Protein AF-M3A6H1-F1 (afdb_monomer_lite)

Structure (mmCIF, N/CA/C/O backbone):
data_AF-M3A6H1-F1
#
_entry.id   AF-M3A6H1-F1
#
loop_
_atom_site.group_PDB
_atom_site.id
_atom_site.type_symbol
_atom_site.label_atom_id
_atom_site.label_alt_id
_atom_site.label_comp_id
_atom_site.label_asym_id
_atom_site.label_entity_id
_atom_site.label_seq_id
_atom_site.pdbx_PDB_ins_code
_atom_site.Cartn_x
_atom_site.Cartn_y
_atom_site.Cartn_z
_atom_site.occupancy
_atom_site.B_iso_or_equiv
_atom_site.auth_seq_id
_atom_site.auth_comp_id
_atom_site.auth_asym_id
_atom_site.auth_atom_id
_atom_site.pdbx_PDB_model_num
ATOM 1 N N . SER A 1 1 ? -2.168 -13.359 -13.926 1.00 58.53 1 SER A N 1
ATOM 2 C CA . SER A 1 1 ? -1.511 -12.534 -12.896 1.00 58.53 1 SER A CA 1
ATOM 3 C C . SER A 1 1 ? -0.284 -11.881 -13.506 1.00 58.53 1 SER A C 1
ATOM 5 O O . SER A 1 1 ? 0.483 -12.561 -14.177 1.00 58.53 1 SER A O 1
ATOM 7 N N . GLY A 1 2 ? -0.130 -10.567 -13.337 1.00 68.12 2 GLY A N 1
ATOM 8 C CA . GLY A 1 2 ? 1.049 -9.817 -13.791 1.00 68.12 2 GLY A CA 1
ATOM 9 C C . GLY A 1 2 ? 1.856 -9.273 -12.610 1.00 68.12 2 GLY A C 1
ATOM 10 O O . GLY A 1 2 ? 1.302 -9.060 -11.529 1.00 68.12 2 GLY A O 1
ATOM 11 N N . ARG A 1 3 ? 3.160 -9.050 -12.802 1.00 75.25 3 ARG A N 1
ATOM 12 C CA . ARG A 1 3 ? 4.005 -8.285 -11.871 1.00 75.25 3 ARG A CA 1
ATOM 13 C C . ARG A 1 3 ? 4.382 -6.980 -12.556 1.00 75.25 3 ARG A C 1
ATOM 15 O O . ARG A 1 3 ? 4.940 -7.006 -13.647 1.00 75.25 3 ARG A O 1
ATOM 22 N N . LEU A 1 4 ? 4.055 -5.866 -11.917 1.00 75.06 4 LEU A N 1
ATOM 23 C CA . LEU A 1 4 ? 4.542 -4.546 -12.295 1.00 75.06 4 LEU A CA 1
ATOM 24 C C . LEU A 1 4 ? 5.541 -4.119 -11.227 1.00 75.06 4 LEU A C 1
ATOM 26 O O . LEU A 1 4 ? 5.192 -3.963 -10.059 1.00 75.06 4 LEU A O 1
ATOM 30 N N . GLU A 1 5 ? 6.797 -3.974 -11.625 1.00 75.25 5 GLU A N 1
ATOM 31 C CA . GLU A 1 5 ? 7.866 -3.613 -10.692 1.00 75.25 5 GLU A CA 1
ATOM 32 C C . GLU A 1 5 ? 7.815 -2.121 -10.362 1.00 75.25 5 GLU A C 1
ATOM 34 O O . GLU A 1 5 ? 7.960 -1.722 -9.210 1.00 75.25 5 GLU A O 1
ATOM 39 N N . TYR A 1 6 ? 7.533 -1.279 -11.356 1.00 73.69 6 TYR A N 1
ATOM 40 C CA . TYR A 1 6 ? 7.603 0.158 -11.161 1.00 73.69 6 TYR A CA 1
ATOM 41 C C . TYR A 1 6 ? 6.641 0.913 -12.067 1.00 73.69 6 TYR A C 1
ATOM 43 O O . TYR A 1 6 ? 6.637 0.732 -13.285 1.00 73.69 6 TYR A O 1
ATOM 51 N N . VAL A 1 7 ? 5.850 1.797 -11.463 1.00 72.50 7 VAL A N 1
ATOM 52 C CA . VAL A 1 7 ? 5.030 2.776 -12.179 1.00 72.50 7 VAL A CA 1
ATOM 53 C C . VAL A 1 7 ? 5.417 4.155 -11.649 1.00 72.50 7 VAL A C 1
ATOM 55 O O . VAL A 1 7 ? 4.957 4.514 -10.570 1.00 72.50 7 VAL A O 1
ATOM 58 N N . PRO A 1 8 ? 6.276 4.918 -12.356 1.00 60.56 8 PRO A N 1
ATOM 59 C CA . PRO A 1 8 ? 6.887 6.147 -11.834 1.00 60.56 8 PRO A CA 1
ATOM 60 C C . PRO A 1 8 ? 5.856 7.190 -11.410 1.00 60.56 8 PRO A C 1
ATOM 62 O O . PRO A 1 8 ? 5.946 7.773 -10.327 1.00 60.56 8 PRO A O 1
ATOM 65 N N . SER A 1 9 ? 4.869 7.411 -12.272 1.00 69.25 9 SER A N 1
ATOM 66 C CA . SER A 1 9 ? 3.702 8.219 -11.974 1.00 69.25 9 SER A CA 1
ATOM 67 C C . SER A 1 9 ? 2.563 7.907 -12.935 1.00 69.25 9 SER A C 1
ATOM 69 O O . SER A 1 9 ? 2.794 7.442 -14.053 1.00 69.25 9 SER A O 1
ATOM 71 N N . GLY A 1 10 ? 1.322 8.140 -12.508 1.00 70.06 10 GLY A N 1
ATOM 72 C CA . GLY A 1 10 ? 0.177 8.020 -13.407 1.00 70.06 10 GLY A CA 1
ATOM 73 C C . GLY A 1 10 ? -1.152 7.717 -12.732 1.00 70.06 10 GLY A C 1
ATOM 74 O O . GLY A 1 10 ? -1.261 7.603 -11.508 1.00 70.06 10 GLY A O 1
ATOM 75 N N . ARG A 1 11 ? -2.179 7.595 -13.576 1.00 72.31 11 ARG A N 1
ATOM 76 C CA . ARG A 1 11 ? -3.493 7.076 -13.205 1.00 72.31 11 ARG A CA 1
ATOM 77 C C . ARG A 1 11 ? -3.609 5.656 -13.739 1.00 72.31 11 ARG A C 1
ATOM 79 O O . ARG A 1 11 ? -3.448 5.439 -14.936 1.00 72.31 11 ARG A O 1
ATOM 86 N N . LEU A 1 12 ? -3.884 4.712 -12.851 1.00 72.31 12 LEU A N 1
ATOM 87 C CA . LEU A 1 12 ? -4.211 3.338 -13.210 1.00 72.31 12 LEU A CA 1
ATOM 88 C C . LEU A 1 12 ? -5.663 3.079 -12.811 1.00 72.31 12 LEU A C 1
ATOM 90 O O . LEU A 1 12 ? -6.009 3.146 -11.633 1.00 72.31 12 LEU A O 1
ATOM 94 N N . GLU A 1 13 ? -6.513 2.803 -13.797 1.00 70.88 13 GLU A N 1
ATOM 95 C CA . GLU A 1 13 ? -7.942 2.559 -13.558 1.00 70.88 13 GLU A CA 1
ATOM 96 C C . GLU A 1 13 ? -8.173 1.172 -12.941 1.00 70.88 13 GLU A C 1
ATOM 98 O O . GLU A 1 13 ? -8.891 1.025 -11.957 1.00 70.88 13 GLU A O 1
ATOM 103 N N . CYS A 1 14 ? -7.512 0.132 -13.453 1.00 67.88 14 CYS A N 1
ATOM 104 C CA . CYS A 1 14 ? -7.673 -1.213 -12.911 1.00 67.88 14 CYS A CA 1
ATOM 105 C C . CYS A 1 14 ? -6.404 -2.047 -13.072 1.00 67.88 14 CYS A C 1
ATOM 107 O O . CYS A 1 14 ? -5.836 -2.132 -14.161 1.00 67.88 14 CYS A O 1
ATOM 109 N N . VAL A 1 15 ? -5.989 -2.709 -11.991 1.00 69.19 15 VAL A N 1
ATOM 110 C CA . VAL A 1 15 ? 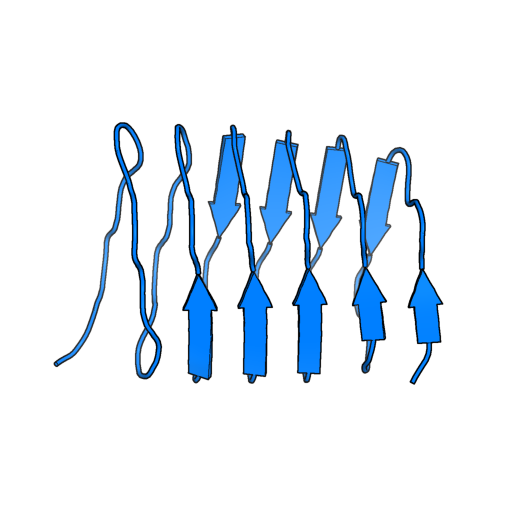-4.951 -3.748 -12.019 1.00 69.19 15 VAL A CA 1
ATOM 111 C C . VAL A 1 15 ? -5.616 -5.082 -11.655 1.00 69.19 15 VAL A C 1
ATOM 113 O O . VAL A 1 15 ? -5.732 -5.401 -10.471 1.00 69.19 15 VAL A O 1
ATOM 116 N N . PRO A 1 16 ? -6.090 -5.868 -12.645 1.00 59.53 16 PRO A N 1
ATOM 117 C CA . PRO A 1 16 ? -7.085 -6.925 -12.426 1.00 59.53 16 PRO A CA 1
ATOM 118 C C . PRO A 1 16 ? -6.575 -8.175 -11.695 1.00 59.53 16 PRO A C 1
ATOM 120 O O . PRO A 1 16 ? -7.371 -9.033 -11.338 1.00 59.53 16 PRO A O 1
ATOM 123 N N . SER A 1 17 ? -5.270 -8.314 -11.462 1.00 68.56 17 SER A N 1
ATOM 124 C CA . SER A 1 17 ? -4.686 -9.171 -10.418 1.00 68.56 17 SER A CA 1
ATOM 125 C C . SER A 1 17 ? -3.165 -9.160 -10.527 1.00 68.56 17 SER A C 1
ATOM 127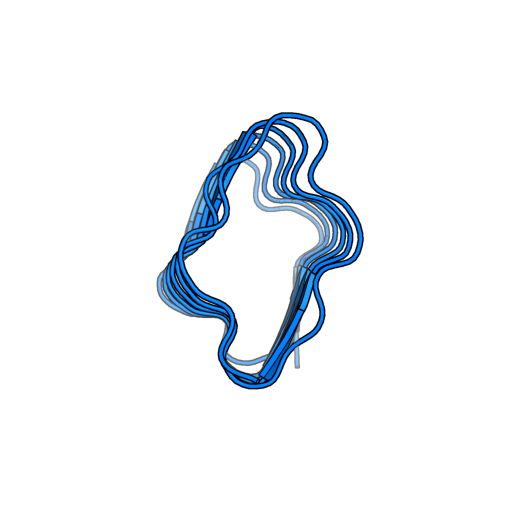 O O . SER A 1 17 ? -2.609 -9.444 -11.596 1.00 68.56 17 SER A O 1
ATOM 129 N N . GLY A 1 18 ? -2.457 -8.866 -9.436 1.00 69.50 18 GLY A N 1
ATOM 130 C CA . GLY A 1 18 ? -1.002 -8.782 -9.523 1.00 69.50 18 GLY A CA 1
ATOM 131 C C . GLY A 1 18 ? -0.274 -8.285 -8.287 1.00 69.50 18 GLY A C 1
ATOM 132 O O . GLY A 1 18 ? -0.872 -7.959 -7.260 1.00 69.50 18 GLY A O 1
ATOM 133 N N . ARG A 1 19 ? 1.053 -8.247 -8.416 1.00 71.12 19 ARG A N 1
ATOM 134 C CA . ARG A 1 19 ? 1.956 -7.604 -7.459 1.00 71.12 19 ARG A CA 1
ATOM 135 C C . ARG A 1 19 ? 2.454 -6.304 -8.073 1.00 71.12 19 ARG A C 1
ATOM 137 O O . ARG A 1 19 ? 2.942 -6.316 -9.204 1.00 71.12 19 ARG A O 1
ATOM 144 N N . LEU A 1 20 ? 2.310 -5.221 -7.323 1.00 73.25 20 LEU A N 1
ATOM 145 C CA . LEU A 1 20 ? 2.827 -3.904 -7.655 1.00 73.25 20 LEU A CA 1
ATOM 146 C C . LEU A 1 20 ? 3.811 -3.504 -6.560 1.00 73.25 20 LEU A C 1
ATOM 148 O O . LE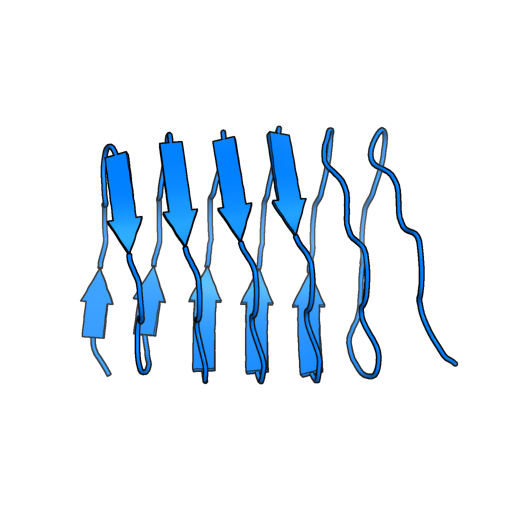U A 1 20 ? 3.431 -3.422 -5.391 1.00 73.25 20 LEU A O 1
ATOM 152 N N . GLU A 1 21 ? 5.071 -3.302 -6.921 1.00 73.25 21 GLU A N 1
ATOM 153 C CA . GLU A 1 21 ? 6.102 -3.039 -5.911 1.00 73.25 21 GLU A CA 1
ATOM 154 C C . GLU A 1 21 ? 6.156 -1.565 -5.541 1.00 73.25 21 GLU A C 1
ATOM 156 O O . GLU A 1 21 ? 6.129 -1.235 -4.358 1.00 73.25 21 GLU A O 1
ATOM 161 N N . CYS A 1 22 ? 6.153 -0.668 -6.529 1.00 67.38 22 CYS A N 1
ATOM 162 C CA . CYS A 1 22 ? 6.295 0.754 -6.251 1.00 67.38 22 CYS A CA 1
ATOM 163 C C . CYS A 1 22 ? 5.480 1.645 -7.198 1.00 67.38 22 CYS A C 1
ATOM 165 O O . CYS A 1 22 ? 5.606 1.561 -8.424 1.00 67.38 22 CYS A O 1
ATOM 167 N N . VAL A 1 23 ? 4.685 2.542 -6.601 1.00 69.00 23 VAL A N 1
ATOM 168 C CA . VAL A 1 23 ? 4.031 3.674 -7.279 1.00 69.00 23 VAL A CA 1
ATOM 169 C C . VAL A 1 23 ? 4.376 4.960 -6.534 1.00 69.00 23 VAL A C 1
ATOM 171 O O . VAL A 1 23 ? 3.672 5.317 -5.589 1.00 69.00 23 VAL A O 1
ATOM 174 N N . PRO A 1 24 ? 5.450 5.671 -6.918 1.00 62.91 24 PRO A N 1
ATOM 175 C CA . PRO A 1 24 ? 5.928 6.836 -6.187 1.00 62.91 24 PRO A CA 1
ATOM 176 C C . PRO A 1 24 ? 4.884 7.947 -6.044 1.00 62.91 24 PRO A C 1
ATOM 178 O O . PRO A 1 24 ? 4.774 8.571 -4.988 1.00 62.91 24 PRO A O 1
ATOM 181 N N . SER A 1 25 ? 4.131 8.197 -7.118 1.00 70.38 25 SER A N 1
ATOM 182 C CA . SER A 1 25 ? 3.108 9.242 -7.185 1.00 70.38 25 SER A CA 1
ATOM 183 C C . SER A 1 25 ? 1.968 8.833 -8.118 1.00 70.38 25 SER A C 1
ATOM 185 O O . SER A 1 25 ? 2.160 8.720 -9.324 1.00 70.38 25 SER A O 1
ATOM 187 N N . GLY A 1 26 ? 0.761 8.585 -7.611 1.00 69.38 26 GLY A N 1
ATOM 188 C CA . GLY A 1 26 ? -0.313 8.149 -8.510 1.00 69.38 26 GLY A CA 1
ATOM 189 C C . GLY A 1 26 ? -1.707 8.056 -7.914 1.00 69.38 26 GLY A C 1
ATOM 190 O O . GLY A 1 26 ? -1.901 8.083 -6.697 1.00 69.38 26 GLY A O 1
ATOM 191 N N . ARG A 1 27 ? -2.691 7.943 -8.809 1.00 71.19 27 ARG A N 1
ATOM 192 C CA . ARG A 1 27 ? -4.066 7.571 -8.460 1.00 71.19 27 ARG A CA 1
ATOM 193 C C . ARG A 1 27 ? -4.334 6.178 -8.991 1.00 71.19 27 ARG A C 1
ATOM 195 O O . ARG A 1 27 ? -4.095 5.905 -10.166 1.00 71.19 27 ARG A O 1
ATOM 202 N N . LEU A 1 28 ? -4.844 5.324 -8.126 1.00 72.94 28 LEU A N 1
ATOM 203 C CA . LEU A 1 28 ? -5.159 3.955 -8.465 1.00 72.94 28 LEU A CA 1
ATOM 204 C C . LEU A 1 28 ? -6.594 3.682 -8.019 1.00 72.94 28 LEU A C 1
ATOM 206 O O . LEU A 1 28 ? -6.936 3.880 -6.856 1.00 72.94 28 LEU A O 1
ATOM 210 N N . GLU A 1 29 ? -7.465 3.334 -8.957 1.00 72.94 29 GLU A N 1
ATOM 211 C CA . GLU A 1 29 ? -8.900 3.236 -8.656 1.00 72.94 29 GLU A CA 1
ATOM 212 C C . GLU A 1 29 ? -9.246 1.870 -8.074 1.00 72.94 29 GLU A C 1
ATOM 214 O O . GLU A 1 29 ? -9.854 1.788 -7.009 1.00 72.94 29 GLU A O 1
ATOM 219 N N . CYS A 1 30 ? -8.798 0.785 -8.710 1.00 68.62 30 CYS A N 1
ATOM 220 C CA . CYS A 1 30 ? -9.144 -0.554 -8.249 1.00 68.62 30 CYS A CA 1
ATOM 221 C C . CYS A 1 30 ? -8.000 -1.569 -8.375 1.00 68.62 30 CYS A C 1
ATOM 223 O O . CYS A 1 30 ? -7.409 -1.750 -9.445 1.00 68.62 30 CYS A O 1
ATOM 225 N N . VAL A 1 31 ? -7.750 -2.298 -7.281 1.00 69.88 31 VAL A N 1
ATOM 226 C CA . VAL A 1 31 ? -6.959 -3.542 -7.266 1.00 69.88 31 VAL A CA 1
ATOM 227 C C . VAL A 1 31 ? -7.835 -4.664 -6.712 1.00 69.88 31 VAL A C 1
ATOM 229 O O . VAL A 1 31 ? -7.816 -4.897 -5.503 1.00 69.88 31 VAL A O 1
ATOM 232 N N . PRO A 1 32 ? -8.606 -5.373 -7.561 1.00 64.50 32 PRO A N 1
ATOM 233 C CA . PRO A 1 32 ? -9.552 -6.402 -7.126 1.00 64.50 32 PRO A CA 1
ATOM 234 C C . PRO A 1 32 ? -8.900 -7.470 -6.247 1.00 64.50 32 PRO A C 1
ATOM 236 O O . PRO A 1 32 ? -9.431 -7.823 -5.197 1.00 64.50 32 PRO A O 1
ATOM 239 N N . SER A 1 33 ? -7.721 -7.942 -6.665 1.00 72.19 33 SER A N 1
ATOM 240 C CA . SER A 1 33 ? -6.946 -8.944 -5.941 1.00 72.19 33 SER A CA 1
ATOM 241 C C . SER A 1 33 ? -5.441 -8.746 -6.133 1.00 72.19 33 SER A C 1
ATOM 243 O O . SER A 1 33 ? -4.929 -8.995 -7.227 1.00 72.19 33 SER A O 1
ATOM 245 N N . GLY A 1 34 ? -4.702 -8.312 -5.110 1.00 71.50 34 GLY A N 1
ATOM 246 C CA . GLY A 1 34 ? -3.276 -8.024 -5.298 1.00 71.50 34 GLY A CA 1
ATOM 247 C C . GLY A 1 34 ? -2.479 -7.661 -4.051 1.00 71.50 34 GLY A C 1
ATOM 248 O O . GLY A 1 34 ? -3.023 -7.479 -2.961 1.00 71.50 34 GLY A O 1
ATOM 249 N N . ARG A 1 35 ? -1.157 -7.568 -4.232 1.00 73.62 35 ARG A N 1
ATOM 250 C CA . ARG A 1 35 ? -0.216 -7.061 -3.223 1.00 73.62 35 ARG A CA 1
ATOM 251 C C . ARG A 1 35 ? 0.395 -5.759 -3.718 1.00 73.62 35 ARG A C 1
ATOM 253 O O . ARG A 1 35 ? 0.951 -5.728 -4.815 1.00 73.62 35 ARG A O 1
ATOM 260 N N . LEU A 1 36 ? 0.295 -4.724 -2.897 1.00 74.00 36 LEU A N 1
ATOM 261 C CA . LEU A 1 36 ? 0.953 -3.438 -3.083 1.00 74.00 36 LEU A CA 1
ATOM 262 C C . LEU A 1 36 ? 2.002 -3.278 -1.985 1.00 74.00 36 LEU A C 1
ATOM 264 O O . LEU A 1 36 ? 1.662 -3.353 -0.804 1.00 74.00 36 LEU A O 1
ATOM 268 N N . GLU A 1 37 ? 3.258 -3.054 -2.349 1.00 74.19 37 GLU A N 1
ATOM 269 C CA . GLU A 1 37 ? 4.319 -2.909 -1.342 1.00 74.19 37 GLU A CA 1
ATOM 270 C C . GLU A 1 37 ? 4.510 -1.451 -0.940 1.00 74.19 37 GLU A C 1
ATOM 272 O O . GLU A 1 37 ? 4.462 -1.133 0.249 1.00 74.19 37 GLU A O 1
ATOM 277 N N . TYR A 1 38 ? 4.643 -0.545 -1.911 1.00 69.38 38 TYR A N 1
ATOM 278 C CA . TYR A 1 38 ? 5.005 0.833 -1.603 1.00 69.38 38 TYR A CA 1
ATOM 279 C C . TYR A 1 38 ? 4.275 1.877 -2.456 1.00 69.38 38 TYR A C 1
ATOM 281 O O . TYR A 1 38 ? 4.400 1.914 -3.682 1.00 69.38 38 TYR A O 1
ATOM 289 N N . VAL A 1 39 ? 3.546 2.779 -1.787 1.00 69.06 39 VAL A N 1
ATOM 290 C CA . VAL A 1 39 ? 2.930 3.972 -2.400 1.00 69.06 39 VAL A CA 1
ATOM 291 C C . VAL A 1 39 ? 3.260 5.207 -1.558 1.00 69.06 39 VAL A C 1
ATOM 293 O O . VAL A 1 39 ? 2.472 5.579 -0.687 1.00 69.06 39 VAL A O 1
ATOM 296 N N . PRO A 1 40 ? 4.428 5.848 -1.764 1.00 64.31 40 PRO A N 1
ATOM 297 C CA . PRO A 1 40 ? 4.877 6.962 -0.936 1.00 64.31 40 PRO A CA 1
ATOM 298 C C . PRO A 1 40 ? 3.957 8.170 -1.027 1.00 64.31 40 PRO A C 1
ATOM 300 O O . PRO A 1 40 ? 3.723 8.810 -0.005 1.00 64.31 40 PRO A O 1
ATOM 303 N N . SER A 1 41 ? 3.398 8.448 -2.208 1.00 71.62 41 SER A N 1
ATOM 304 C CA . SER A 1 41 ? 2.359 9.459 -2.372 1.00 71.62 41 SER A CA 1
ATOM 305 C C . SER A 1 41 ? 1.262 8.998 -3.327 1.00 71.62 41 SER A C 1
ATOM 307 O O . SER A 1 41 ? 1.532 8.604 -4.458 1.00 71.62 41 SER A O 1
ATOM 309 N N . GLY A 1 42 ? 0.001 9.014 -2.897 1.00 71.19 42 GLY A N 1
ATOM 310 C CA . GLY A 1 42 ? -1.068 8.593 -3.800 1.00 71.19 42 GLY A CA 1
ATOM 311 C C . GLY A 1 42 ? -2.462 8.498 -3.207 1.00 71.19 42 GLY A C 1
ATOM 312 O O . GLY A 1 42 ? -2.673 8.606 -1.997 1.00 71.19 42 GLY A 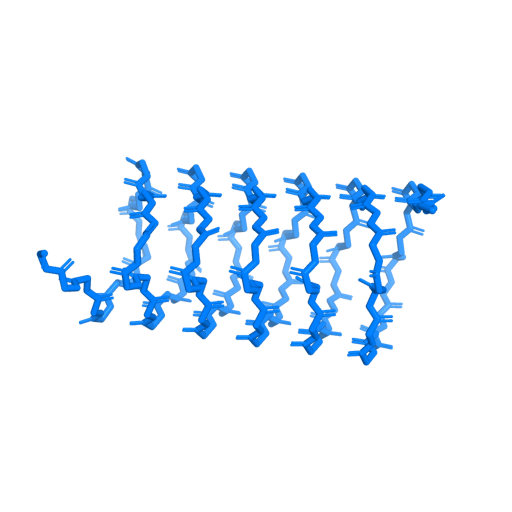O 1
ATOM 313 N N . ARG A 1 43 ? -3.431 8.296 -4.100 1.00 72.62 43 ARG A N 1
ATOM 314 C CA . ARG A 1 43 ? -4.818 7.974 -3.749 1.00 72.62 43 ARG A CA 1
ATOM 315 C C . ARG A 1 43 ? -5.146 6.589 -4.272 1.00 72.62 43 ARG A C 1
ATOM 317 O O . ARG A 1 43 ? -4.968 6.331 -5.460 1.00 72.62 43 ARG A O 1
ATOM 324 N N . LEU A 1 44 ? -5.640 5.739 -3.388 1.00 74.06 44 LEU A N 1
ATOM 325 C CA . LEU A 1 44 ? -6.126 4.409 -3.708 1.00 74.06 44 LEU A CA 1
ATOM 326 C C . LEU A 1 44 ? -7.595 4.326 -3.291 1.00 74.06 44 LEU A C 1
ATOM 328 O O . LEU A 1 44 ? -7.925 4.566 -2.130 1.00 74.06 44 LEU A O 1
ATOM 332 N N . GLU A 1 45 ? -8.488 4.053 -4.236 1.00 75.81 45 GLU A N 1
ATOM 333 C CA . GLU A 1 45 ? -9.929 4.059 -3.947 1.00 75.81 45 GLU A CA 1
ATOM 334 C C . GLU A 1 45 ? -10.391 2.714 -3.392 1.00 75.81 45 GLU A C 1
ATOM 336 O O . GLU A 1 45 ? -10.994 2.667 -2.322 1.00 75.81 45 GLU A O 1
ATOM 341 N N . CYS A 1 46 ? -10.060 1.606 -4.057 1.00 70.00 46 CYS A N 1
ATOM 342 C CA . CYS A 1 46 ? -10.560 0.304 -3.633 1.00 70.00 46 CYS A CA 1
ATOM 343 C C . CYS A 1 46 ? -9.540 -0.829 -3.779 1.00 70.00 46 CYS A C 1
ATOM 345 O O . CYS A 1 46 ? -8.980 -1.062 -4.854 1.00 70.00 46 CYS A O 1
ATOM 347 N N . VAL A 1 47 ? -9.371 -1.598 -2.699 1.00 70.38 47 VAL A N 1
ATOM 348 C CA . VAL A 1 47 ? -8.699 -2.907 -2.712 1.00 70.38 47 VAL A CA 1
ATOM 349 C C . VAL 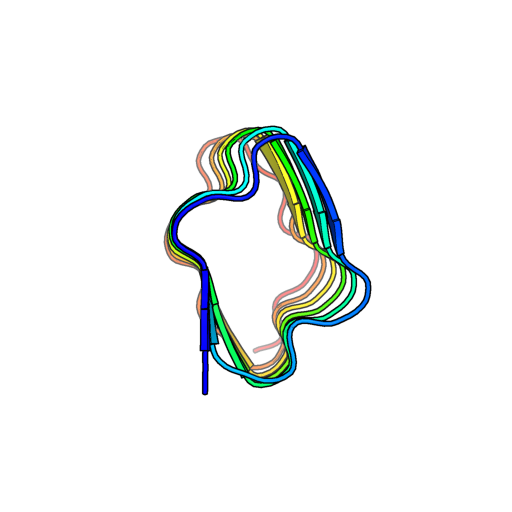A 1 47 ? -9.607 -3.960 -2.075 1.00 70.38 47 VAL A C 1
ATOM 351 O O . VAL A 1 47 ? -9.498 -4.214 -0.874 1.00 70.38 47 VAL A O 1
ATOM 354 N N . PRO A 1 48 ? -10.517 -4.575 -2.860 1.00 66.44 48 PRO A N 1
ATOM 355 C CA . PRO A 1 48 ? -11.464 -5.582 -2.385 1.00 66.44 48 PRO A CA 1
ATOM 356 C C . PRO A 1 48 ? -10.802 -6.733 -1.632 1.00 66.44 48 PRO A C 1
ATOM 358 O O . PRO A 1 48 ? -11.291 -7.133 -0.578 1.00 66.44 48 PRO A O 1
ATOM 361 N N . SER A 1 49 ? -9.692 -7.262 -2.154 1.00 72.81 49 SER A N 1
ATOM 362 C CA . SER A 1 49 ? -9.008 -8.420 -1.576 1.00 72.81 49 SER A CA 1
ATOM 363 C C . SER A 1 49 ? -7.492 -8.322 -1.732 1.00 72.81 49 SER A C 1
ATOM 365 O O . SER A 1 49 ? -6.930 -8.740 -2.739 1.00 72.81 49 SER A O 1
ATOM 367 N N . GLY A 1 50 ? -6.775 -7.771 -0.754 1.00 72.25 50 GLY A N 1
ATOM 368 C CA . GLY A 1 50 ? -5.342 -7.545 -0.953 1.00 72.25 50 GLY A CA 1
ATOM 369 C C . GLY A 1 50 ? -4.527 -7.244 0.290 1.00 72.25 50 GLY A C 1
ATOM 370 O O . GLY A 1 50 ? -5.049 -7.090 1.393 1.00 72.25 50 GLY A O 1
ATOM 371 N N . ARG A 1 51 ? -3.211 -7.173 0.090 1.00 73.19 51 ARG A N 1
ATOM 372 C CA . ARG A 1 51 ? -2.252 -6.732 1.107 1.00 73.19 51 ARG A CA 1
ATOM 373 C C . ARG A 1 51 ? -1.601 -5.439 0.648 1.00 73.19 51 ARG A C 1
ATOM 375 O O . ARG A 1 51 ? -1.048 -5.393 -0.448 1.00 73.19 51 ARG A O 1
ATOM 382 N N . LEU A 1 52 ? -1.655 -4.428 1.501 1.00 74.12 52 LEU A N 1
ATOM 383 C CA . LEU A 1 52 ? -0.868 -3.212 1.384 1.00 74.12 52 LEU A CA 1
ATOM 384 C C . LEU A 1 52 ? 0.136 -3.146 2.526 1.00 74.12 52 LEU A C 1
ATOM 386 O O . LEU A 1 52 ? -0.240 -3.264 3.691 1.00 74.12 52 LEU A O 1
ATOM 390 N N . GLU A 1 53 ? 1.401 -2.924 2.196 1.00 74.69 53 GLU A N 1
ATOM 391 C CA . GLU A 1 53 ? 2.447 -2.830 3.218 1.00 74.69 53 GLU A CA 1
ATOM 392 C C . GLU A 1 53 ? 2.639 -1.394 3.687 1.00 74.69 53 GLU A C 1
ATOM 394 O O . GLU A 1 53 ? 2.556 -1.125 4.884 1.00 74.69 53 GLU A O 1
ATOM 399 N N . CYS A 1 54 ? 2.829 -0.444 2.771 1.00 68.44 54 CYS A N 1
ATOM 400 C CA . CYS A 1 54 ? 3.161 0.913 3.183 1.00 68.44 54 CYS A CA 1
ATOM 401 C C . CYS A 1 54 ? 2.555 1.991 2.278 1.00 68.44 54 CYS A C 1
ATOM 403 O O . CYS A 1 54 ? 2.804 2.038 1.069 1.00 68.44 54 CYS A O 1
ATOM 405 N N . VAL A 1 55 ? 1.808 2.908 2.904 1.00 69.19 55 VAL A N 1
ATOM 406 C CA . VAL A 1 55 ? 1.319 4.153 2.291 1.00 69.19 55 VAL A CA 1
ATOM 407 C C . VAL A 1 55 ? 1.747 5.353 3.155 1.00 69.19 55 VAL A C 1
ATOM 409 O O . VAL A 1 55 ? 0.961 5.822 3.980 1.00 69.19 55 VAL A O 1
ATOM 412 N N . PRO A 1 56 ? 2.998 5.840 3.007 1.00 65.31 56 PRO A N 1
ATOM 413 C CA . PRO A 1 56 ? 3.565 6.967 3.753 1.00 65.31 56 PRO A CA 1
ATOM 414 C C . PRO A 1 56 ? 2.677 8.210 3.797 1.00 65.31 56 PRO A C 1
ATOM 416 O O . PRO A 1 56 ? 2.371 8.682 4.888 1.00 65.31 56 PRO A O 1
ATOM 419 N N . SER A 1 57 ? 2.237 8.701 2.634 1.00 72.75 57 SER A N 1
ATOM 420 C CA . SER A 1 57 ? 1.490 9.956 2.503 1.00 72.75 57 SER A CA 1
ATOM 421 C C . SER A 1 57 ? 0.378 9.820 1.460 1.00 72.75 57 SER A C 1
ATOM 423 O O . SER A 1 57 ? 0.554 10.159 0.291 1.00 72.75 57 SER A O 1
ATOM 425 N N . GLY A 1 58 ? -0.791 9.314 1.848 1.00 71.25 58 GLY A N 1
ATOM 426 C CA . GLY A 1 58 ? -1.854 9.038 0.879 1.00 71.25 58 GLY A CA 1
ATOM 427 C C . GLY A 1 58 ? -3.256 8.926 1.459 1.00 71.25 58 GLY A C 1
ATOM 428 O O . GLY A 1 58 ? -3.459 8.975 2.672 1.00 71.25 58 GLY A O 1
ATOM 429 N N . ARG A 1 59 ? -4.243 8.785 0.571 1.00 73.25 59 ARG A N 1
ATOM 430 C CA . ARG A 1 59 ? -5.637 8.496 0.937 1.00 73.25 59 ARG A CA 1
ATOM 431 C C . ARG A 1 59 ? -6.013 7.112 0.432 1.00 73.25 59 ARG A C 1
ATOM 433 O O . ARG A 1 59 ? -5.856 6.836 -0.754 1.00 73.25 59 ARG A O 1
ATOM 440 N N . LEU A 1 60 ? -6.523 6.287 1.334 1.00 74.62 60 LEU A N 1
ATOM 441 C CA . LEU A 1 60 ? -7.098 4.983 1.055 1.00 74.62 60 LEU A CA 1
ATOM 442 C C . LEU A 1 60 ? -8.578 5.012 1.440 1.00 74.62 60 LEU A C 1
ATOM 444 O O . LEU A 1 60 ? -8.908 5.253 2.600 1.00 74.62 60 LEU A O 1
ATOM 448 N N . GLU A 1 61 ? -9.475 4.810 0.482 1.00 77.06 61 GLU A N 1
ATOM 449 C CA . GLU A 1 61 ? -10.915 4.882 0.766 1.00 77.06 61 GLU A CA 1
ATOM 450 C C . GLU A 1 61 ? -11.445 3.552 1.298 1.00 77.06 61 GLU A C 1
ATOM 452 O O . GLU A 1 61 ? -12.029 3.514 2.379 1.00 77.06 61 GLU A O 1
ATOM 457 N N . CYS A 1 62 ? -11.198 2.440 0.604 1.00 71.25 62 CYS A N 1
ATOM 458 C CA . CYS A 1 62 ? -11.809 1.172 0.985 1.00 71.25 62 CYS A CA 1
ATOM 459 C C . CYS A 1 62 ? -10.871 -0.031 0.843 1.00 71.25 62 CYS A C 1
ATOM 461 O O . CYS A 1 62 ? -10.310 -0.286 -0.226 1.00 71.25 62 CYS A O 1
ATOM 463 N N . VAL A 1 63 ? -10.773 -0.829 1.912 1.00 71.50 63 VAL A N 1
ATOM 464 C CA . VAL A 1 63 ? -10.173 -2.174 1.892 1.00 71.50 63 VAL A CA 1
ATOM 465 C C . VAL A 1 63 ? -11.157 -3.187 2.494 1.00 71.50 63 VAL A C 1
ATOM 467 O O . VAL A 1 63 ? -11.053 -3.505 3.680 1.00 71.50 63 VAL A O 1
ATOM 470 N N . PRO A 1 64 ? -12.129 -3.693 1.706 1.00 68.38 64 PRO A N 1
ATOM 471 C CA . PRO A 1 64 ? -13.164 -4.618 2.163 1.00 68.38 64 PRO A CA 1
ATOM 472 C C . PRO A 1 64 ? -12.636 -5.842 2.910 1.00 68.38 64 PRO A C 1
ATOM 474 O O . PRO A 1 64 ? -13.081 -6.126 4.019 1.00 68.38 64 PRO A O 1
ATOM 477 N N . SER A 1 65 ? -11.676 -6.556 2.322 1.00 73.38 65 SER A N 1
ATOM 478 C CA . SER A 1 65 ? -11.151 -7.816 2.855 1.00 73.38 65 SER A CA 1
ATOM 479 C C . SER A 1 65 ? -9.641 -7.899 2.635 1.00 73.38 65 SER A C 1
ATOM 481 O O . SER A 1 65 ? -9.154 -8.602 1.752 1.00 73.38 65 SER A O 1
ATOM 483 N N . GLY A 1 66 ? -8.869 -7.150 3.422 1.00 71.69 66 GLY A N 1
ATOM 484 C CA . GLY A 1 66 ? -7.424 -7.055 3.217 1.00 71.69 66 GLY A CA 1
ATOM 485 C C . GLY A 1 66 ? -6.618 -6.739 4.467 1.00 71.69 66 GLY A C 1
ATOM 486 O O . GLY A 1 66 ? -7.151 -6.560 5.561 1.00 71.69 66 GLY A O 1
ATOM 487 N N . ARG A 1 67 ? -5.297 -6.689 4.306 1.00 72.06 67 ARG A N 1
ATOM 488 C CA . ARG A 1 67 ? -4.362 -6.328 5.377 1.00 72.06 67 ARG A CA 1
ATOM 489 C C . ARG A 1 67 ? -3.619 -5.064 4.985 1.00 72.06 67 ARG A C 1
ATOM 491 O O . ARG A 1 67 ? -3.066 -5.005 3.889 1.00 72.06 67 ARG A O 1
ATOM 498 N N . LEU A 1 68 ? -3.610 -4.087 5.879 1.00 73.81 68 LEU A N 1
ATOM 499 C CA . LEU A 1 68 ? -2.836 -2.864 5.754 1.00 73.81 68 LEU A CA 1
ATOM 500 C C . LEU A 1 68 ? -1.850 -2.787 6.919 1.00 73.81 68 LEU A C 1
ATOM 502 O O . LEU A 1 68 ? -2.255 -2.795 8.081 1.00 73.81 68 LEU A O 1
ATOM 506 N N . GLU A 1 69 ? -0.557 -2.739 6.620 1.00 76.12 69 GLU A N 1
ATOM 507 C CA . GLU A 1 69 ? 0.467 -2.714 7.669 1.00 76.12 69 GLU A CA 1
ATOM 508 C C . GLU A 1 69 ? 0.734 -1.302 8.175 1.00 76.12 69 GLU A C 1
ATOM 510 O O . GLU A 1 69 ? 0.664 -1.076 9.381 1.00 76.12 69 GLU A O 1
ATOM 515 N N . CYS A 1 70 ? 0.984 -0.340 7.283 1.00 69.56 70 CYS A N 1
ATOM 516 C CA . CYS A 1 70 ? 1.475 0.972 7.693 1.00 69.56 70 CYS A CA 1
ATOM 517 C C . CYS A 1 70 ? 0.855 2.136 6.905 1.00 69.56 70 CYS A C 1
ATOM 519 O O . CYS A 1 70 ? 0.957 2.199 5.675 1.00 69.56 70 CYS A O 1
ATOM 521 N N . VAL A 1 71 ? 0.279 3.104 7.633 1.00 69.62 71 VAL A N 1
ATOM 522 C CA . VAL A 1 71 ? -0.139 4.419 7.104 1.00 69.62 71 VAL A CA 1
ATOM 523 C C . VAL A 1 71 ? 0.384 5.545 8.015 1.00 69.62 71 VAL A C 1
ATOM 525 O O . VAL A 1 71 ? -0.326 5.989 8.919 1.00 69.62 71 VAL A O 1
ATOM 528 N N . PRO A 1 72 ? 1.633 6.006 7.812 1.00 65.50 72 PRO A N 1
ATOM 529 C CA . PRO A 1 72 ? 2.281 7.036 8.620 1.00 65.50 72 PRO A CA 1
ATOM 530 C C . PRO A 1 72 ? 1.539 8.372 8.659 1.00 65.50 72 PRO A C 1
ATOM 532 O O . PRO A 1 72 ? 1.194 8.837 9.740 1.00 65.50 72 PRO A O 1
ATOM 535 N N . SER A 1 73 ? 1.262 8.946 7.487 1.00 74.25 73 SER A N 1
ATOM 536 C CA . SER A 1 73 ? 0.770 10.317 7.301 1.00 74.25 73 SER A CA 1
ATOM 537 C C . SER A 1 73 ? -0.364 10.349 6.269 1.00 74.25 73 SER A C 1
ATOM 539 O O . SER A 1 73 ? -0.358 11.139 5.325 1.00 74.25 73 SER A O 1
ATOM 541 N N . GLY A 1 74 ? -1.329 9.437 6.410 1.00 71.88 74 GLY A N 1
ATOM 542 C CA . GLY A 1 74 ? -2.414 9.242 5.448 1.00 71.88 74 GLY A CA 1
ATOM 543 C C . GLY A 1 74 ? -3.805 9.163 6.072 1.00 71.88 74 GLY A C 1
ATOM 544 O O . GLY A 1 74 ? -3.972 9.165 7.291 1.00 71.88 74 GLY A O 1
ATOM 545 N N . ARG A 1 75 ? -4.830 9.093 5.222 1.00 73.12 75 ARG A N 1
ATOM 546 C CA . ARG A 1 75 ? -6.225 8.890 5.636 1.00 73.12 75 ARG A CA 1
ATOM 547 C C . ARG A 1 75 ? -6.717 7.545 5.135 1.00 73.12 75 ARG A C 1
ATOM 549 O O . ARG A 1 75 ? -6.567 7.247 3.955 1.00 73.12 75 ARG A O 1
ATOM 556 N N . LEU A 1 76 ? -7.337 6.788 6.025 1.00 75.94 76 LEU A N 1
ATOM 557 C CA . LEU A 1 76 ? -8.010 5.537 5.740 1.00 75.94 76 LEU A CA 1
ATOM 558 C C . LEU A 1 76 ? -9.482 5.653 6.135 1.00 75.94 76 LEU A C 1
ATOM 560 O O . LEU A 1 76 ? -9.787 5.938 7.294 1.00 75.94 76 LEU A O 1
ATOM 564 N N . GLU A 1 77 ? -10.394 5.446 5.188 1.00 79.75 77 GLU A N 1
ATOM 565 C CA . GLU A 1 77 ? -11.825 5.629 5.461 1.00 79.75 77 GLU A CA 1
ATOM 566 C C . GLU A 1 77 ? -12.490 4.356 5.970 1.00 79.75 77 GLU A C 1
ATOM 568 O O . GLU A 1 77 ? -13.131 4.407 7.015 1.00 79.75 77 GLU A O 1
ATOM 573 N N . CYS A 1 78 ? -12.316 3.219 5.291 1.00 74.88 78 CYS A N 1
ATOM 574 C CA . CYS A 1 78 ? -13.081 2.011 5.592 1.00 74.88 78 CYS A CA 1
ATOM 575 C C . CYS A 1 78 ? -12.256 0.719 5.468 1.00 74.88 78 CYS A C 1
ATOM 577 O O . CYS A 1 78 ? -11.669 0.443 4.418 1.00 74.88 78 CYS A O 1
ATOM 579 N N . ILE A 1 79 ? -12.272 -0.109 6.521 1.00 73.69 79 ILE A N 1
ATOM 580 C CA . ILE A 1 79 ? -11.783 -1.500 6.497 1.00 73.69 79 ILE A CA 1
ATOM 581 C C . ILE A 1 79 ? -12.806 -2.421 7.181 1.00 73.69 79 ILE A C 1
ATOM 583 O O . ILE A 1 79 ? -12.717 -2.620 8.391 1.00 73.69 79 ILE A O 1
ATOM 587 N N . PRO A 1 80 ? -13.786 -2.979 6.445 1.00 70.00 80 PRO A N 1
ATOM 588 C CA . PRO A 1 80 ? -14.888 -3.712 7.047 1.00 70.00 80 PRO A CA 1
ATOM 589 C C . PRO A 1 80 ? -14.581 -5.146 7.480 1.00 70.00 80 PRO A C 1
ATOM 591 O O . PRO A 1 80 ? -15.180 -5.646 8.424 1.00 70.00 80 PRO A O 1
ATOM 594 N N . SER A 1 81 ? -13.667 -5.836 6.806 1.00 75.81 81 SER A N 1
ATOM 595 C CA . SER A 1 81 ? -13.297 -7.221 7.136 1.00 75.81 81 SER A CA 1
ATOM 596 C C . SER A 1 81 ? -11.790 -7.432 7.003 1.00 75.81 81 SER A C 1
ATOM 598 O O . SER A 1 81 ? -11.321 -8.470 6.536 1.00 75.81 81 SER A O 1
ATOM 600 N N . GLY A 1 82 ? -11.021 -6.408 7.367 1.00 71.12 82 GLY A N 1
ATOM 601 C CA . GLY A 1 82 ? -9.572 -6.379 7.225 1.00 71.12 82 GLY A CA 1
ATOM 602 C C . GLY A 1 82 ? -8.846 -6.018 8.515 1.00 71.12 82 GLY A C 1
ATOM 603 O O . GLY A 1 82 ? -9.453 -5.744 9.547 1.00 71.12 82 GLY A O 1
ATOM 604 N N . ARG A 1 83 ? -7.515 -6.026 8.454 1.00 74.31 83 ARG A N 1
ATOM 605 C CA . ARG A 1 83 ? -6.645 -5.722 9.596 1.00 74.31 83 ARG A CA 1
ATOM 606 C C . ARG A 1 83 ? -5.775 -4.514 9.290 1.00 74.31 83 ARG A C 1
ATOM 608 O O . ARG A 1 83 ? -5.147 -4.471 8.235 1.00 74.31 83 ARG A O 1
ATOM 615 N N . LEU A 1 84 ? -5.703 -3.594 10.248 1.00 76.19 84 LEU A N 1
ATOM 616 C CA . LEU A 1 84 ? -4.774 -2.469 10.258 1.00 76.19 84 LEU A CA 1
ATOM 617 C C . LEU A 1 84 ? -3.780 -2.631 11.409 1.00 76.19 84 LEU A C 1
ATOM 619 O O . LEU A 1 84 ? -4.206 -2.890 12.534 1.00 76.19 84 LEU A O 1
ATOM 623 N N . GLU A 1 85 ? -2.480 -2.503 11.142 1.00 78.94 85 GLU A N 1
ATOM 624 C CA . GLU A 1 85 ? -1.448 -2.713 12.171 1.00 78.94 85 GLU A CA 1
ATOM 625 C C . GLU A 1 85 ? -0.886 -1.419 12.759 1.00 78.94 85 GLU A C 1
ATOM 627 O O . GLU A 1 85 ? -0.720 -1.345 13.976 1.00 78.94 85 GLU A O 1
ATOM 632 N N . TYR A 1 86 ? -0.613 -0.399 11.940 1.00 75.25 86 TYR A N 1
ATOM 633 C CA . TYR A 1 86 ? 0.090 0.791 12.416 1.00 75.25 86 TYR A CA 1
ATOM 634 C C . TYR A 1 86 ? -0.341 2.093 11.723 1.00 75.25 86 TYR A C 1
ATOM 636 O O . TYR A 1 86 ? -0.296 2.219 10.496 1.00 75.25 86 TYR A O 1
ATOM 644 N N . VAL A 1 87 ? -0.723 3.087 12.538 1.00 71.31 87 VAL A N 1
ATOM 645 C CA . VAL A 1 87 ? -1.108 4.446 12.113 1.00 71.31 87 VAL A CA 1
ATOM 646 C C . VAL A 1 87 ? -0.576 5.475 13.125 1.00 71.31 87 VAL A C 1
ATOM 648 O O . VAL A 1 87 ? -1.260 5.788 14.097 1.00 71.31 87 VAL A O 1
ATOM 651 N N . PRO A 1 88 ? 0.653 5.987 12.953 1.00 70.56 88 PRO A N 1
ATOM 652 C CA . PRO A 1 88 ? 1.275 6.893 13.918 1.00 70.56 88 PRO A CA 1
ATOM 653 C C . PRO A 1 88 ? 0.785 8.339 13.817 1.00 70.56 88 PRO A C 1
ATOM 655 O O . PRO A 1 88 ? 0.713 9.030 14.829 1.00 70.56 88 PRO A O 1
ATOM 658 N N . SER A 1 89 ? 0.482 8.832 12.614 1.00 77.06 89 SER A N 1
ATOM 659 C CA . SER A 1 89 ? 0.022 10.213 12.382 1.00 77.06 89 SER A CA 1
ATOM 660 C C . SER A 1 89 ? -1.098 10.300 11.339 1.00 77.06 89 SER A C 1
ATOM 662 O O . SER A 1 89 ? -1.452 11.388 10.885 1.00 77.06 89 SER A O 1
ATOM 664 N N . GLY A 1 90 ? -1.668 9.155 10.957 1.00 70.62 90 GLY A N 1
ATOM 665 C CA . GLY A 1 90 ? -2.792 9.065 10.033 1.00 70.62 90 GLY A CA 1
ATOM 666 C C . GLY A 1 90 ? -4.157 9.100 10.722 1.00 70.62 90 GLY A C 1
ATOM 667 O O . GLY A 1 90 ? -4.278 8.991 11.942 1.00 70.62 90 GLY A O 1
ATOM 668 N N . ARG A 1 91 ? -5.213 9.237 9.918 1.00 75.62 91 ARG A N 1
ATOM 669 C CA . ARG A 1 91 ? -6.610 9.222 10.374 1.00 75.62 91 ARG A CA 1
ATOM 670 C C . ARG A 1 91 ? -7.309 7.957 9.894 1.00 75.62 91 ARG A C 1
ATOM 672 O O . ARG A 1 91 ? -7.286 7.674 8.700 1.00 75.62 91 ARG A O 1
ATOM 679 N N . LEU A 1 92 ? -7.979 7.263 10.810 1.00 76.06 92 LEU A N 1
ATOM 680 C CA . LEU A 1 92 ? -8.852 6.126 10.526 1.00 76.06 92 LEU A CA 1
ATOM 681 C C . LEU A 1 92 ? -10.298 6.496 10.858 1.00 76.06 92 LEU A C 1
ATOM 683 O O . LEU A 1 92 ? -10.556 6.958 11.968 1.00 76.06 92 LEU A O 1
ATOM 687 N N . GLU A 1 93 ? -11.226 6.326 9.914 1.00 79.81 93 GLU A N 1
ATOM 688 C CA . GLU A 1 93 ? -12.623 6.744 10.121 1.00 79.81 93 GLU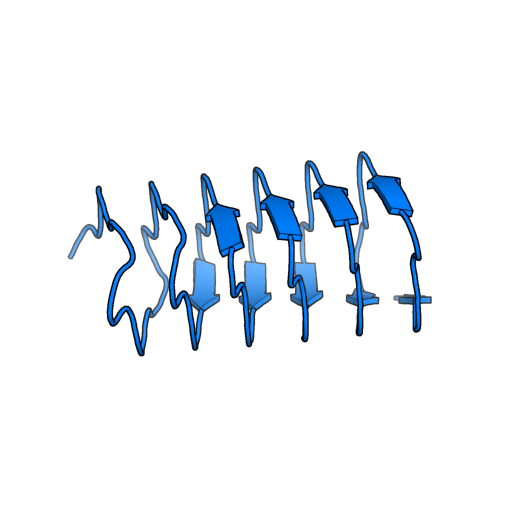 A CA 1
ATOM 689 C C . GLU A 1 93 ? -13.563 5.604 10.507 1.00 79.81 93 GLU A C 1
ATOM 691 O O . GLU A 1 93 ? -14.399 5.797 11.389 1.00 79.81 93 GLU A O 1
ATOM 696 N N . TYR A 1 94 ? -13.430 4.424 9.898 1.00 73.38 94 TYR A N 1
ATOM 697 C CA . TYR A 1 94 ? -14.351 3.323 10.149 1.00 73.38 94 TYR A CA 1
ATOM 698 C C . TYR A 1 94 ? -13.680 1.947 10.096 1.00 73.38 94 TYR A C 1
ATOM 700 O O . TYR A 1 94 ? -13.109 1.530 9.085 1.00 73.38 94 TYR A O 1
ATOM 708 N N . VAL A 1 95 ? -13.821 1.223 11.207 1.00 66.94 95 VAL A N 1
ATOM 709 C CA . VAL A 1 95 ? -13.532 -0.208 11.340 1.00 66.94 95 VAL A CA 1
ATOM 710 C C . VAL A 1 95 ? -14.746 -0.830 12.033 1.00 66.94 95 VAL A C 1
ATOM 712 O O . VAL A 1 95 ? -14.914 -0.626 13.240 1.00 66.94 95 VAL A O 1
ATOM 715 N N . PRO A 1 96 ? -15.645 -1.516 11.311 1.00 62.38 96 PRO A N 1
ATOM 716 C CA . PRO A 1 96 ? -16.660 -2.322 11.955 1.00 62.38 96 PRO A CA 1
ATOM 717 C C . PRO A 1 96 ? -15.991 -3.489 12.679 1.00 62.38 96 PRO A C 1
ATOM 719 O O . PRO A 1 96 ? -14.925 -3.968 12.293 1.00 62.38 96 PRO A O 1
ATOM 722 N N . ARG A 1 97 ? -16.624 -3.886 13.778 1.00 54.91 97 ARG A N 1
ATOM 723 C CA . ARG A 1 97 ? -16.258 -5.073 14.544 1.00 54.91 97 ARG A CA 1
ATOM 724 C C . ARG A 1 97 ? -16.820 -6.322 13.888 1.00 54.91 97 ARG A C 1
ATOM 726 O O . ARG A 1 97 ? -17.956 -6.224 13.373 1.00 54.91 97 ARG A O 1
#

pLDDT: mean 71.25, std 4.3, range [54.91, 79.81]

Organism: Pseudocercospora fijiensis (strain CIRAD86) (NCBI:txid383855)

Radius of gyration: 11.9 Å; chains: 1; bounding box: 24×23×28 Å

Foldseek 3Di:
DDEDADDAEEEAAEDAEYEYEDHAYYEYEEYAYYEYEDHQEYEYEEHAHYEYEDHAAYEYEDHAAYEYEDHAHYEYEDHAHYYYHDYNHYYYHDYDD

Sequence (97 aa):
SGRLEYVPSGRLECVPSGRLECVPSGRLECVPSGRLEYVPSGRLECVPSGRLECVPSGRLECVPSGRLECVPSGRLECIPSGRLEYVPSGRLEYVPR

Secondary structure (DSSP, 8-state):
-EEEEE--EEEEEE--SEEEEE-SEEEEEE-SEEEEEE-SEEEEEE-SEEEEEE-SEEEEEE-TEEEEEE-SS-EEEE-SS-EEEE-SS-EEEE---